Protein AF-A0A0J9EX44-F1 (afdb_monomer_lite)

Foldseek 3Di:
DDQDQQQAQRDTDDDNVPDPDAGAQQFDRDRDHVQQDADPVVRDGSDDDPSGQGARPPPRDRHGSPDDD

pLDDT: mean 78.74, std 10.22, range [43.22, 91.75]

Structure (mmCIF, N/CA/C/O backbone):
data_AF-A0A0J9EX44-F1
#
_entry.id   AF-A0A0J9EX44-F1
#
loop_
_atom_site.group_PDB
_atom_site.id
_atom_site.type_symbol
_atom_site.label_atom_id
_atom_site.label_alt_id
_atom_site.label_comp_id
_atom_site.label_asym_id
_atom_site.label_entity_id
_atom_site.label_seq_id
_atom_site.pdbx_PDB_ins_code
_atom_site.Cartn_x
_atom_site.Cartn_y
_atom_site.Cartn_z
_atom_site.occupancy
_atom_site.B_iso_or_equiv
_atom_site.auth_seq_id
_atom_site.auth_comp_id
_atom_site.auth_asym_id
_atom_site.auth_atom_id
_atom_site.pdbx_PDB_model_num
ATOM 1 N N . SER A 1 1 ? 25.972 1.442 -8.698 1.00 53.94 1 SER A N 1
ATOM 2 C CA . SER A 1 1 ? 24.557 1.665 -8.348 1.00 53.94 1 SER A CA 1
ATOM 3 C C . SER A 1 1 ? 24.018 0.467 -7.602 1.00 53.94 1 SER A C 1
ATOM 5 O O . SER A 1 1 ? 24.305 -0.652 -8.004 1.00 53.94 1 SER A O 1
ATOM 7 N N . LYS A 1 2 ? 23.346 0.686 -6.471 1.00 57.34 2 LYS A N 1
ATOM 8 C CA . LYS A 1 2 ? 22.942 -0.386 -5.553 1.00 57.34 2 LYS A CA 1
ATOM 9 C C . LYS A 1 2 ? 21.563 -0.910 -5.961 1.00 57.34 2 LYS A C 1
ATOM 11 O O . LYS A 1 2 ? 20.671 -0.107 -6.212 1.00 57.34 2 LYS A O 1
ATOM 16 N N . ILE A 1 3 ? 21.396 -2.229 -6.026 1.00 65.56 3 ILE A N 1
ATOM 17 C CA . ILE A 1 3 ? 20.071 -2.854 -6.093 1.00 65.56 3 ILE A CA 1
ATOM 18 C C . ILE A 1 3 ? 19.440 -2.624 -4.717 1.00 65.56 3 ILE A C 1
ATOM 20 O O . ILE A 1 3 ? 19.866 -3.213 -3.726 1.00 65.56 3 ILE A O 1
ATOM 24 N N . SER A 1 4 ? 18.502 -1.688 -4.640 1.00 72.12 4 SER A N 1
ATOM 25 C CA . SER A 1 4 ? 17.716 -1.381 -3.444 1.00 72.12 4 SER A CA 1
ATOM 26 C C . SER A 1 4 ? 16.254 -1.705 -3.711 1.00 72.12 4 SER A C 1
ATOM 28 O O . SER A 1 4 ? 15.836 -1.754 -4.867 1.00 72.12 4 SER A O 1
ATOM 30 N N . GLU A 1 5 ? 15.471 -1.904 -2.653 1.00 76.62 5 GLU A N 1
ATOM 31 C CA . GLU A 1 5 ? 14.026 -2.046 -2.806 1.00 76.62 5 GLU A CA 1
ATOM 32 C C . GLU A 1 5 ? 13.477 -0.794 -3.495 1.00 76.62 5 GLU A C 1
ATOM 34 O O . GLU A 1 5 ? 13.754 0.334 -3.078 1.00 76.62 5 GLU A O 1
ATOM 39 N N . CYS A 1 6 ? 12.733 -0.980 -4.579 1.00 81.31 6 CYS A N 1
ATOM 40 C CA . CYS A 1 6 ? 12.055 0.127 -5.224 1.00 81.31 6 CYS A CA 1
ATOM 41 C C . CYS A 1 6 ? 10.845 0.545 -4.385 1.00 81.31 6 CYS A C 1
ATOM 43 O O . CYS A 1 6 ? 9.882 -0.208 -4.304 1.00 81.31 6 CYS A O 1
ATOM 45 N N . SER A 1 7 ? 10.831 1.766 -3.845 1.00 77.12 7 SER A N 1
ATOM 46 C CA . SER A 1 7 ? 9.682 2.281 -3.081 1.00 77.12 7 SER A CA 1
ATOM 47 C C . SER A 1 7 ? 8.375 2.321 -3.884 1.00 77.12 7 SER A C 1
ATOM 49 O O . SER A 1 7 ? 7.305 2.378 -3.291 1.00 77.12 7 SER A O 1
ATOM 51 N N . ASN A 1 8 ? 8.454 2.294 -5.222 1.00 82.38 8 ASN A N 1
ATOM 52 C CA . ASN A 1 8 ? 7.283 2.269 -6.092 1.00 82.38 8 ASN A CA 1
ATOM 53 C C . ASN A 1 8 ? 6.650 0.871 -6.165 1.00 82.38 8 ASN A C 1
ATOM 55 O O . ASN A 1 8 ? 5.484 0.721 -5.832 1.00 82.38 8 ASN A O 1
ATOM 59 N N . CYS A 1 9 ? 7.395 -0.161 -6.578 1.00 82.94 9 CYS A N 1
ATOM 60 C CA . CYS A 1 9 ? 6.826 -1.502 -6.797 1.00 82.94 9 CYS A CA 1
ATOM 61 C C . CYS A 1 9 ? 7.217 -2.544 -5.737 1.00 82.94 9 CYS A C 1
ATOM 63 O O . CYS A 1 9 ? 6.830 -3.708 -5.842 1.00 82.94 9 CYS A O 1
ATOM 65 N N . GLN A 1 10 ? 7.998 -2.132 -4.738 1.00 78.38 10 GLN A N 1
ATOM 66 C CA . GLN A 1 10 ? 8.504 -2.943 -3.632 1.00 78.38 10 GLN A CA 1
ATOM 67 C C . GLN A 1 10 ? 9.270 -4.194 -4.050 1.00 78.38 10 GLN A C 1
ATOM 69 O O . GLN A 1 10 ? 9.230 -5.202 -3.356 1.00 78.38 10 GLN A O 1
ATOM 74 N N . ARG A 1 11 ? 9.959 -4.152 -5.193 1.00 77.25 11 ARG A N 1
ATOM 75 C CA . ARG A 1 11 ? 10.831 -5.243 -5.637 1.00 77.25 11 ARG A CA 1
ATOM 76 C C . ARG A 1 11 ? 12.273 -4.794 -5.726 1.00 77.25 11 ARG A C 1
ATOM 78 O O . ARG A 1 11 ? 12.561 -3.623 -5.981 1.00 77.25 11 ARG A O 1
ATOM 85 N N . TYR A 1 12 ? 13.157 -5.763 -5.553 1.00 73.38 12 TYR A N 1
ATOM 86 C CA . TYR A 1 12 ? 14.560 -5.657 -5.923 1.00 73.38 12 TYR A CA 1
ATOM 87 C C . TYR A 1 12 ? 14.680 -5.861 -7.451 1.00 73.38 12 TYR A C 1
ATOM 89 O O . TYR A 1 12 ? 13.678 -5.815 -8.159 1.00 73.38 12 TYR A O 1
ATOM 97 N N . GLU A 1 13 ? 15.875 -6.066 -7.997 1.00 70.81 13 GLU A N 1
ATOM 98 C CA . GLU A 1 13 ? 16.113 -6.415 -9.421 1.00 70.81 13 GLU A CA 1
ATOM 99 C C . GLU A 1 13 ? 16.164 -5.263 -10.444 1.00 70.81 13 GLU A C 1
ATOM 101 O O . GLU A 1 13 ? 16.599 -5.491 -11.569 1.00 70.81 13 GLU A O 1
ATOM 106 N N . HIS A 1 14 ? 15.790 -4.027 -10.102 1.00 76.25 14 HIS A N 1
ATOM 107 C CA . HIS A 1 14 ? 15.887 -2.897 -11.038 1.00 76.25 14 HIS A CA 1
ATOM 108 C C . HIS A 1 14 ? 16.334 -1.608 -10.351 1.00 76.25 14 HIS A C 1
ATOM 110 O O . HIS A 1 14 ? 16.232 -1.441 -9.136 1.00 76.25 14 HIS A O 1
ATOM 116 N N . PHE A 1 15 ? 16.844 -0.678 -11.154 1.00 76.25 15 PHE A N 1
ATOM 117 C CA . PHE A 1 15 ? 17.140 0.671 -10.697 1.00 76.25 15 PHE A CA 1
ATOM 118 C C . PHE A 1 15 ? 15.829 1.393 -10.409 1.00 76.25 15 PHE A C 1
ATOM 120 O O . PHE A 1 15 ? 14.940 1.406 -11.258 1.00 76.25 15 PHE A O 1
ATOM 127 N N . VAL A 1 16 ? 15.729 2.043 -9.247 1.00 70.62 16 VAL A N 1
ATOM 128 C CA . VAL A 1 16 ? 14.512 2.767 -8.833 1.00 70.62 16 VAL A CA 1
ATOM 129 C C . VAL A 1 16 ? 14.067 3.783 -9.894 1.00 70.62 16 VAL A C 1
ATOM 131 O O . VAL A 1 16 ? 12.879 3.894 -10.169 1.00 70.62 16 VAL A O 1
ATOM 134 N N . ILE A 1 17 ? 15.027 4.452 -10.544 1.00 75.12 17 ILE A N 1
ATOM 135 C CA . ILE A 1 17 ? 14.800 5.456 -11.599 1.00 75.12 17 ILE A CA 1
ATOM 136 C C . ILE A 1 17 ? 14.166 4.843 -12.864 1.00 75.12 17 ILE A C 1
ATOM 138 O O . ILE A 1 17 ? 13.495 5.537 -13.618 1.00 75.12 17 ILE A O 1
ATOM 142 N N . SER A 1 18 ? 14.344 3.542 -13.093 1.00 76.19 18 SER A N 1
ATOM 143 C CA . SER A 1 18 ? 13.845 2.820 -14.271 1.00 76.19 18 SER A CA 1
ATOM 144 C C . SER A 1 18 ? 12.607 1.969 -13.963 1.00 76.19 18 SER A C 1
ATOM 146 O O . SER A 1 18 ? 12.287 1.043 -14.709 1.00 76.19 18 SER A O 1
ATOM 148 N N . CYS A 1 19 ? 11.925 2.221 -12.842 1.00 81.19 19 CYS A N 1
ATOM 149 C CA . CYS A 1 19 ? 10.726 1.478 -12.475 1.00 81.19 19 CYS A CA 1
ATOM 150 C C . CYS A 1 19 ? 9.499 1.986 -13.247 1.00 81.19 19 CYS A C 1
ATOM 152 O O . CYS A 1 19 ? 8.927 3.013 -12.898 1.00 81.19 19 CYS A O 1
ATOM 154 N N . PHE A 1 20 ? 9.065 1.221 -14.250 1.00 81.75 20 PHE A N 1
ATOM 155 C CA . PHE A 1 20 ? 7.825 1.464 -15.009 1.00 81.75 20 PHE A CA 1
ATOM 156 C C . PHE A 1 20 ? 6.634 0.631 -14.516 1.00 81.75 20 PHE A C 1
ATOM 158 O O . PHE A 1 20 ? 5.606 0.557 -15.180 1.00 81.75 20 PHE A O 1
ATOM 165 N N . ARG A 1 21 ? 6.788 -0.066 -13.387 1.00 82.44 21 ARG A N 1
ATOM 166 C CA . ARG A 1 21 ? 5.729 -0.908 -12.821 1.00 82.44 21 ARG A CA 1
ATOM 167 C C . ARG A 1 21 ? 4.724 -0.067 -12.041 1.00 82.44 21 ARG A C 1
ATOM 169 O O . ARG A 1 21 ? 5.073 0.993 -11.521 1.00 82.44 21 ARG A O 1
ATOM 176 N N . ASP A 1 22 ? 3.512 -0.593 -11.908 1.00 83.38 22 ASP A N 1
ATOM 177 C CA . ASP A 1 22 ? 2.479 -0.002 -11.063 1.00 83.38 22 ASP A CA 1
ATOM 178 C C . ASP A 1 22 ? 2.946 0.162 -9.613 1.00 83.38 22 ASP A C 1
ATOM 180 O O . ASP A 1 22 ? 3.714 -0.652 -9.078 1.00 83.38 22 ASP A O 1
ATOM 184 N N . SER A 1 23 ? 2.466 1.233 -8.980 1.00 84.88 23 SER A N 1
ATOM 185 C CA . SER A 1 23 ? 2.716 1.496 -7.568 1.00 84.88 23 SER A CA 1
ATOM 186 C C . SER A 1 23 ? 2.061 0.426 -6.698 1.00 84.88 23 SER A C 1
ATOM 188 O O . SER A 1 23 ? 0.883 0.103 -6.853 1.00 84.88 23 SER A O 1
ATOM 190 N N . LYS A 1 24 ? 2.824 -0.092 -5.738 1.00 87.81 24 LYS A N 1
ATOM 191 C CA . LYS A 1 24 ? 2.362 -1.033 -4.725 1.00 87.81 24 LYS A CA 1
ATOM 192 C C . LYS A 1 24 ? 2.347 -0.361 -3.359 1.00 87.81 24 LYS A C 1
ATOM 194 O O . LYS A 1 24 ? 3.287 0.334 -2.978 1.00 87.81 24 LYS A O 1
ATOM 199 N N . CYS A 1 25 ? 1.291 -0.617 -2.601 1.00 87.06 25 CYS A N 1
ATOM 200 C CA . CYS A 1 25 ? 1.144 -0.104 -1.251 1.00 87.06 25 CYS A CA 1
ATOM 201 C C . CYS A 1 2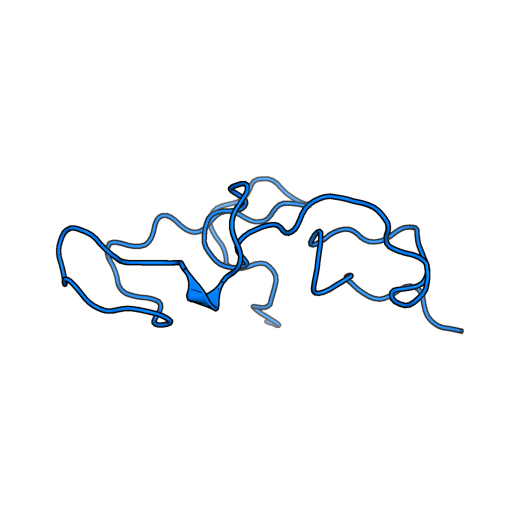5 ? 2.170 -0.764 -0.337 1.00 87.06 25 CYS A C 1
ATOM 203 O O . CYS A 1 25 ? 2.208 -1.994 -0.247 1.00 87.06 25 CYS A O 1
ATOM 205 N N . ALA A 1 26 ? 2.924 0.047 0.407 1.00 84.38 26 ALA A N 1
ATOM 206 C CA . ALA A 1 26 ? 3.988 -0.467 1.256 1.00 84.38 26 ALA A CA 1
ATOM 207 C C . ALA A 1 26 ? 3.522 -1.327 2.432 1.00 84.38 26 ALA A C 1
ATOM 209 O O . ALA A 1 26 ? 4.311 -2.079 3.010 1.00 84.38 26 ALA A O 1
ATOM 210 N N . PHE A 1 27 ? 2.243 -1.207 2.778 1.00 86.12 27 PHE A N 1
ATOM 211 C CA . PHE A 1 27 ? 1.643 -1.912 3.894 1.00 86.12 27 PHE A CA 1
ATOM 212 C C . PHE A 1 27 ? 1.005 -3.224 3.451 1.00 86.12 27 PHE A C 1
ATOM 214 O O . PHE A 1 27 ? 1.236 -4.245 4.079 1.00 86.12 27 PHE A O 1
ATOM 221 N N . CYS A 1 28 ? 0.226 -3.224 2.366 1.00 86.38 28 CYS A N 1
ATOM 222 C CA . CYS A 1 28 ? -0.597 -4.378 1.982 1.00 86.38 28 CYS A CA 1
ATOM 223 C C . CYS A 1 28 ? -0.253 -4.995 0.615 1.00 86.38 28 CYS A C 1
ATOM 225 O O . CYS A 1 28 ? -0.953 -5.912 0.176 1.00 86.38 28 CYS A O 1
ATOM 227 N N . ALA A 1 29 ? 0.788 -4.501 -0.067 1.00 85.44 29 ALA A N 1
ATOM 228 C CA . ALA A 1 29 ? 1.245 -4.968 -1.382 1.00 85.44 29 ALA A CA 1
ATOM 229 C C . ALA A 1 29 ? 0.172 -4.948 -2.498 1.00 85.44 29 ALA A C 1
ATOM 231 O O . ALA A 1 29 ? 0.280 -5.666 -3.496 1.00 85.44 29 ALA A O 1
ATOM 232 N N . ARG A 1 30 ? -0.886 -4.142 -2.337 1.00 86.94 30 ARG A N 1
ATOM 233 C CA . ARG A 1 30 ? -1.952 -3.939 -3.338 1.00 86.94 30 ARG A CA 1
ATOM 234 C C . ARG A 1 30 ? -1.603 -2.816 -4.316 1.00 86.94 30 ARG A C 1
ATOM 236 O O . ARG A 1 30 ? -0.738 -2.000 -4.024 1.00 86.94 30 ARG A O 1
ATOM 243 N N . ASP A 1 31 ? -2.312 -2.768 -5.440 1.00 88.56 31 ASP A N 1
ATOM 244 C CA . ASP A 1 31 ? -2.157 -1.784 -6.524 1.00 88.56 31 ASP A CA 1
ATOM 245 C C . ASP A 1 31 ? -2.752 -0.411 -6.168 1.00 88.56 31 ASP A C 1
ATOM 247 O O . ASP A 1 31 ? -3.806 -0.022 -6.661 1.00 88.56 31 ASP A O 1
ATOM 251 N N . HIS A 1 32 ? -2.111 0.292 -5.236 1.00 87.75 32 HIS A N 1
ATOM 252 C CA . HIS A 1 32 ? -2.355 1.701 -4.912 1.00 87.75 32 HIS A CA 1
ATOM 253 C C . HIS A 1 32 ? -1.115 2.288 -4.234 1.00 87.75 32 HIS A C 1
ATOM 255 O O . HIS A 1 32 ? -0.281 1.549 -3.699 1.00 87.75 32 HIS A O 1
ATOM 261 N N . LYS A 1 33 ? -0.982 3.615 -4.209 1.00 87.19 33 LYS A N 1
ATOM 262 C CA . LYS A 1 33 ? 0.113 4.264 -3.477 1.00 87.19 33 LYS A CA 1
ATOM 263 C C . LYS A 1 33 ? -0.098 4.110 -1.979 1.00 87.19 33 LYS A C 1
ATOM 265 O O . LYS A 1 33 ? -1.223 4.133 -1.495 1.00 87.19 33 LYS A O 1
ATOM 270 N N . THR A 1 34 ? 0.984 4.048 -1.210 1.00 86.62 34 THR A N 1
ATOM 271 C CA . THR A 1 34 ? 0.906 4.037 0.261 1.00 86.62 34 THR A CA 1
ATOM 272 C C . THR A 1 34 ? 0.076 5.203 0.813 1.00 86.62 34 THR A C 1
ATOM 274 O O . THR A 1 34 ? -0.642 5.013 1.788 1.00 86.62 34 THR A O 1
ATOM 277 N N . SER A 1 35 ? 0.078 6.360 0.142 1.00 86.81 35 SER A N 1
ATOM 278 C CA . SER A 1 35 ? -0.718 7.527 0.539 1.00 86.81 35 SER A CA 1
ATOM 279 C C . SER A 1 35 ? -2.219 7.433 0.282 1.00 86.81 35 SER A C 1
ATOM 281 O O . SER A 1 35 ? -3.009 8.269 0.702 1.00 86.81 35 SER A O 1
ATOM 283 N N . GLU A 1 36 ? -2.638 6.420 -0.463 1.00 90.25 36 GLU A N 1
ATOM 284 C CA . GLU A 1 36 ? -4.048 6.107 -0.677 1.00 90.25 36 GLU A CA 1
ATOM 285 C C . GLU A 1 36 ? -4.516 5.029 0.304 1.00 90.25 36 GLU A C 1
ATOM 287 O O . GLU A 1 36 ? -5.704 4.705 0.359 1.00 90.25 36 GLU A O 1
ATOM 292 N N . HIS A 1 37 ? -3.594 4.472 1.100 1.00 89.44 37 HIS A N 1
ATOM 293 C CA . HIS A 1 37 ? -3.938 3.473 2.087 1.00 89.44 37 HIS A CA 1
ATOM 294 C C . HIS A 1 37 ? -4.823 4.091 3.164 1.00 89.44 37 HIS A C 1
ATOM 296 O O . HIS A 1 37 ? -4.406 4.977 3.911 1.00 89.44 37 HIS A O 1
ATOM 302 N N . LYS A 1 38 ? -6.046 3.577 3.262 1.00 91.75 38 LYS A N 1
ATOM 303 C CA . LYS A 1 38 ? -6.986 3.899 4.326 1.00 91.75 38 LYS A CA 1
ATOM 304 C C . LYS A 1 38 ? -7.345 2.621 5.065 1.00 91.75 38 LYS A C 1
ATOM 306 O O . LYS A 1 38 ? -7.853 1.678 4.464 1.00 91.75 38 LYS A O 1
ATOM 311 N N . CYS A 1 39 ? -7.146 2.621 6.377 1.00 88.06 39 CYS A N 1
ATOM 312 C CA . CYS A 1 39 ? -7.712 1.581 7.221 1.00 88.06 39 CYS A CA 1
ATOM 3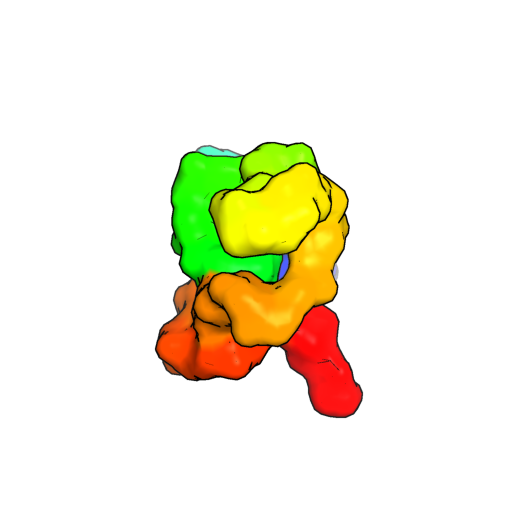13 C C . CYS A 1 39 ? -9.225 1.796 7.330 1.00 88.06 39 CYS A C 1
ATOM 315 O O . CYS A 1 39 ? -9.667 2.849 7.788 1.00 88.06 39 CYS A O 1
ATOM 317 N N . GLU A 1 40 ? -10.026 0.810 6.935 1.00 87.62 40 GLU A N 1
ATOM 318 C CA . GLU A 1 40 ? -11.491 0.902 6.997 1.00 87.62 40 GLU A CA 1
ATOM 319 C C . GLU A 1 40 ? -11.993 0.957 8.445 1.00 87.62 40 GLU A C 1
ATOM 321 O O . GLU A 1 40 ? -12.852 1.775 8.767 1.00 87.62 40 GLU A O 1
ATOM 326 N N . THR A 1 41 ? -11.384 0.176 9.342 1.00 89.06 41 THR A N 1
AT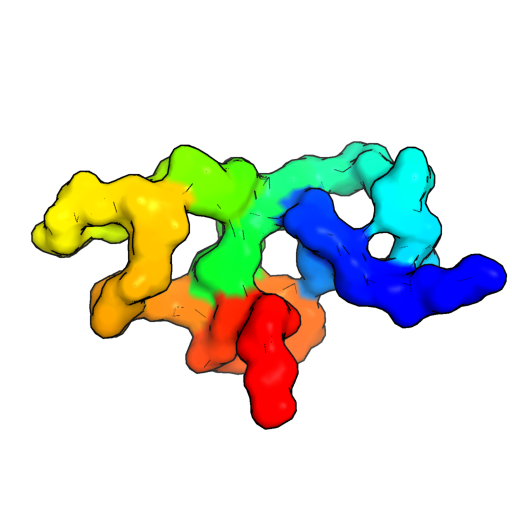OM 327 C CA . THR A 1 41 ? -11.760 0.112 10.762 1.00 89.06 41 THR A CA 1
ATOM 328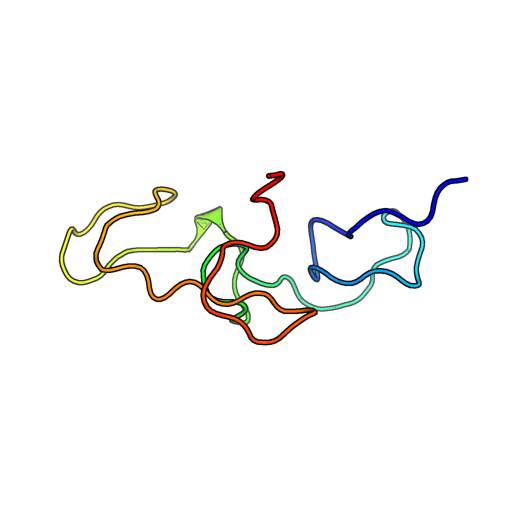 C C . THR A 1 41 ? -11.430 1.398 11.518 1.00 89.06 41 THR A C 1
ATOM 330 O O . THR A 1 41 ? -12.247 1.900 12.282 1.00 89.06 41 THR A O 1
ATOM 333 N N . CYS A 1 42 ? -10.227 1.948 11.325 1.00 89.44 42 CYS A N 1
ATOM 334 C CA . CYS A 1 42 ? -9.780 3.147 12.045 1.00 89.44 42 CYS A CA 1
ATOM 335 C C . CYS A 1 42 ? -10.092 4.451 11.306 1.00 89.44 42 CYS A C 1
ATOM 337 O O . CYS A 1 42 ? -9.902 5.524 11.870 1.00 89.44 42 CYS A O 1
ATOM 339 N N . SER A 1 43 ? -10.466 4.379 10.025 1.00 86.00 43 SER A N 1
ATOM 340 C CA . SER A 1 43 ? -10.577 5.520 9.105 1.00 86.00 43 SER A CA 1
ATOM 341 C C . SER A 1 43 ? -9.323 6.400 8.979 1.00 86.00 43 SER A C 1
ATOM 343 O O . SER A 1 43 ? -9.389 7.474 8.383 1.00 86.00 43 SER A O 1
ATOM 345 N N . LYS A 1 44 ? -8.170 5.931 9.468 1.00 86.62 44 LYS A N 1
ATOM 346 C CA . LYS A 1 44 ? -6.878 6.605 9.322 1.00 86.62 44 LYS A CA 1
ATOM 347 C C . LYS A 1 44 ? -6.315 6.389 7.920 1.00 86.62 44 LYS A C 1
ATOM 349 O O . LYS A 1 44 ? -6.441 5.293 7.367 1.00 86.62 44 LYS A O 1
ATOM 354 N N . ARG A 1 45 ? -5.707 7.435 7.363 1.00 87.62 45 ARG A N 1
ATOM 355 C CA . ARG A 1 45 ? -4.967 7.407 6.095 1.00 87.62 45 ARG A CA 1
ATOM 356 C C . ARG A 1 45 ? -3.473 7.476 6.364 1.00 87.62 45 ARG A C 1
ATOM 358 O O . ARG A 1 45 ? -3.086 8.025 7.391 1.00 87.62 45 ARG A O 1
ATOM 365 N N . ASP A 1 46 ? -2.681 6.907 5.461 1.00 82.44 46 ASP A N 1
ATOM 366 C CA . ASP A 1 46 ? -1.211 6.961 5.480 1.00 82.44 46 ASP A CA 1
ATOM 367 C C . ASP A 1 46 ? -0.549 6.350 6.736 1.00 82.44 46 ASP A C 1
ATOM 369 O O . ASP A 1 46 ? 0.664 6.439 6.902 1.00 82.44 46 ASP A O 1
ATOM 373 N N . GLU A 1 47 ? -1.311 5.693 7.618 1.00 86.31 47 GLU A N 1
ATOM 374 C CA . GLU A 1 47 ? -0.825 5.175 8.900 1.00 86.31 47 GLU A CA 1
ATOM 375 C C . GLU A 1 47 ? -1.043 3.660 9.005 1.00 86.31 47 GLU A C 1
ATOM 377 O O . GLU A 1 47 ? -2.144 3.156 8.764 1.00 86.31 47 GLU A O 1
ATOM 382 N N . ILE A 1 48 ? 0.002 2.936 9.424 1.00 86.69 48 ILE A N 1
ATOM 383 C CA . ILE A 1 48 ? -0.119 1.538 9.851 1.00 86.69 48 ILE A CA 1
ATOM 384 C C . ILE A 1 48 ? -0.850 1.492 11.190 1.00 86.69 48 ILE A C 1
ATOM 386 O O . ILE A 1 48 ? -0.486 2.165 12.150 1.00 86.69 48 ILE A O 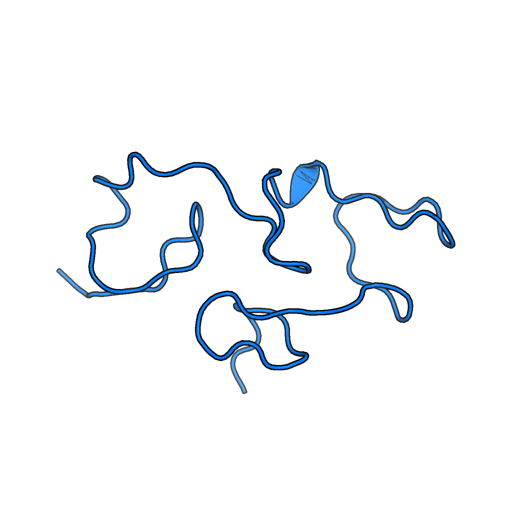1
ATOM 390 N N . CYS A 1 49 ? -1.829 0.604 11.286 1.00 86.94 49 CYS A N 1
ATOM 391 C CA . CYS A 1 49 ? -2.479 0.269 12.546 1.00 86.94 49 CYS A CA 1
ATOM 392 C C . CYS A 1 49 ? -2.603 -1.248 12.709 1.00 86.94 49 CYS A C 1
ATOM 394 O O . CYS A 1 49 ? -2.365 -2.007 11.772 1.00 86.94 49 CYS A O 1
ATOM 396 N N . GLN A 1 50 ? -3.059 -1.694 13.880 1.00 86.88 50 GLN A N 1
ATOM 397 C CA . GLN A 1 50 ? -3.264 -3.116 14.195 1.00 86.88 50 GLN A CA 1
ATOM 398 C C . GLN A 1 50 ? -4.195 -3.868 13.222 1.00 86.88 50 GLN A C 1
ATOM 400 O O . GLN A 1 50 ? -4.107 -5.084 13.102 1.00 86.88 50 GLN A O 1
ATOM 405 N N . HIS A 1 51 ? -5.067 -3.157 12.500 1.00 85.81 51 HIS A N 1
ATOM 406 C CA . HIS A 1 51 ? -5.971 -3.743 11.501 1.00 85.81 51 HIS A CA 1
ATOM 407 C C . HIS A 1 51 ? -5.353 -3.818 10.098 1.00 85.81 51 HIS A C 1
ATOM 409 O O . HIS A 1 51 ? -5.960 -4.355 9.173 1.00 85.81 51 HIS A O 1
ATOM 415 N N . THR A 1 52 ? -4.162 -3.246 9.911 1.00 85.00 52 THR A N 1
ATOM 416 C CA . THR A 1 52 ? -3.468 -3.266 8.625 1.00 85.00 52 THR A CA 1
ATOM 417 C C . THR A 1 52 ? -2.873 -4.651 8.428 1.00 85.00 52 THR A C 1
ATOM 419 O O . THR A 1 52 ? -1.913 -5.021 9.100 1.00 85.00 52 THR A O 1
ATOM 422 N N . LEU A 1 53 ? -3.445 -5.435 7.511 1.00 82.25 53 LEU A N 1
ATOM 423 C CA . LEU A 1 53 ? -2.881 -6.732 7.152 1.00 82.25 53 LEU A CA 1
ATOM 424 C C . LEU A 1 53 ? -1.589 -6.512 6.367 1.00 82.25 53 LEU A C 1
ATOM 426 O O . LEU A 1 53 ? -1.617 -6.315 5.147 1.00 82.25 53 LEU A O 1
ATOM 430 N N . LEU A 1 54 ? -0.471 -6.522 7.091 1.00 82.12 54 LEU A N 1
ATOM 431 C CA . LEU A 1 54 ? 0.834 -6.315 6.496 1.00 82.12 54 LEU A CA 1
ATOM 432 C C . LEU A 1 54 ? 1.159 -7.442 5.523 1.00 82.12 54 LEU A C 1
ATOM 434 O O . LEU A 1 54 ? 0.913 -8.616 5.809 1.00 82.12 54 LEU A O 1
ATOM 438 N N . LYS A 1 55 ? 1.692 -7.075 4.361 1.00 79.69 55 LYS A N 1
ATOM 439 C CA . LYS A 1 55 ? 2.147 -8.030 3.362 1.00 79.69 55 LYS A CA 1
ATOM 440 C C . LYS A 1 55 ? 3.368 -7.489 2.648 1.00 79.69 55 LYS A C 1
ATOM 442 O O . LYS A 1 55 ? 3.294 -6.469 1.967 1.00 79.69 55 LYS A O 1
ATOM 447 N N . CYS A 1 56 ? 4.462 -8.228 2.743 1.00 73.94 56 CYS A N 1
ATOM 448 C CA . CYS A 1 56 ? 5.656 -7.933 1.978 1.00 73.94 56 CYS A CA 1
ATOM 449 C C . CYS A 1 56 ? 5.511 -8.486 0.556 1.00 73.94 56 CYS A C 1
ATOM 451 O O . CYS A 1 56 ? 5.203 -9.666 0.349 1.00 73.94 56 CYS A O 1
ATOM 453 N N . SER A 1 57 ? 5.749 -7.629 -0.437 1.00 71.62 57 SER A N 1
ATOM 454 C CA . SER A 1 57 ? 5.699 -8.006 -1.855 1.00 71.62 57 SER A CA 1
ATOM 455 C C . SER A 1 57 ? 6.774 -9.036 -2.223 1.00 71.62 57 SER A C 1
ATOM 457 O O . SER A 1 57 ? 6.574 -9.814 -3.156 1.00 71.62 57 SER A O 1
ATOM 459 N N . ASN A 1 58 ? 7.889 -9.056 -1.483 1.00 71.88 58 ASN A N 1
ATOM 460 C CA . ASN A 1 58 ? 9.048 -9.902 -1.766 1.00 71.88 58 ASN A CA 1
ATOM 461 C C . ASN A 1 58 ? 8.936 -11.301 -1.144 1.00 71.88 58 ASN A C 1
ATOM 463 O O . ASN A 1 58 ? 9.076 -12.294 -1.852 1.00 71.88 58 ASN A O 1
ATOM 467 N N . CYS A 1 59 ? 8.658 -11.403 0.158 1.00 71.69 59 CYS A N 1
ATOM 468 C CA . CYS A 1 59 ? 8.661 -12.684 0.882 1.00 71.69 59 CYS A CA 1
ATOM 469 C C . CYS A 1 59 ? 7.259 -13.261 1.137 1.00 71.69 59 CYS A C 1
ATOM 471 O O . CYS A 1 59 ? 7.139 -14.383 1.619 1.00 71.69 59 CYS A O 1
ATOM 473 N N . LYS A 1 60 ? 6.191 -12.521 0.797 1.00 68.12 60 LYS A N 1
ATOM 474 C CA . LYS A 1 60 ? 4.781 -12.879 1.056 1.00 68.12 60 LYS A CA 1
ATOM 475 C C . LYS A 1 60 ? 4.425 -13.034 2.543 1.00 68.12 60 LYS A C 1
ATOM 477 O O . LYS A 1 60 ? 3.305 -13.446 2.846 1.00 68.12 60 LYS A O 1
ATOM 482 N N . GLU A 1 61 ? 5.332 -12.678 3.446 1.00 73.62 61 GLU A N 1
ATOM 483 C CA . GLU A 1 61 ? 5.119 -12.732 4.889 1.00 73.62 61 GLU A CA 1
ATOM 484 C C . GLU A 1 61 ? 4.364 -11.507 5.422 1.00 73.62 61 GLU A C 1
ATOM 486 O O . GLU A 1 61 ? 4.180 -10.501 4.726 1.00 73.62 61 GLU A O 1
ATOM 491 N N . LYS A 1 62 ? 3.915 -11.608 6.680 1.00 72.75 62 LYS A N 1
ATOM 492 C CA . LYS A 1 62 ? 3.072 -10.617 7.363 1.00 72.75 62 LYS A CA 1
ATOM 493 C C . LYS A 1 62 ? 3.877 -9.489 8.025 1.00 72.75 62 LYS A C 1
ATOM 495 O O . LYS A 1 62 ? 3.688 -9.205 9.204 1.00 72.75 62 LYS A O 1
ATOM 500 N N . HIS A 1 63 ? 4.766 -8.844 7.278 1.00 71.56 63 HIS A N 1
ATOM 501 C CA . HIS A 1 63 ? 5.472 -7.633 7.712 1.00 71.56 63 HIS A CA 1
ATOM 502 C C . HIS A 1 63 ? 5.427 -6.550 6.629 1.00 71.56 63 HIS A C 1
ATOM 504 O O . HIS A 1 63 ? 5.141 -6.833 5.463 1.00 71.56 63 HIS A O 1
ATOM 510 N N . ALA A 1 64 ? 5.663 -5.295 7.018 1.00 68.00 64 ALA A N 1
ATOM 511 C CA . ALA A 1 64 ? 5.785 -4.196 6.066 1.00 68.00 64 ALA A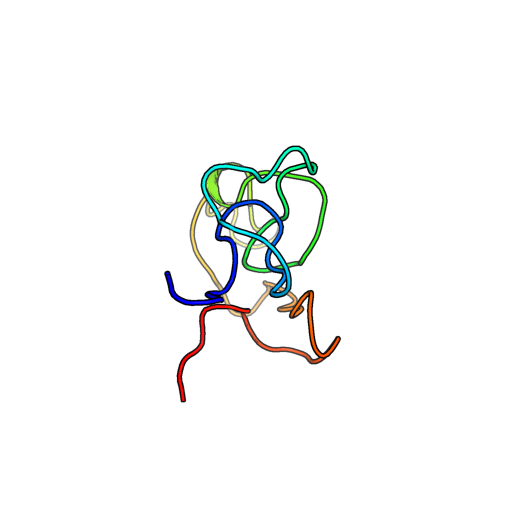 CA 1
ATOM 512 C C . ALA A 1 64 ? 7.120 -4.323 5.323 1.00 68.00 64 ALA A C 1
ATOM 514 O O . ALA A 1 64 ? 8.135 -4.619 5.945 1.00 68.00 64 ALA A O 1
ATOM 515 N N . SER A 1 65 ? 7.153 -4.047 4.017 1.00 67.06 65 SER A N 1
ATOM 516 C CA . SER A 1 65 ? 8.396 -4.189 3.227 1.00 67.06 65 SER A CA 1
ATOM 517 C C . SER A 1 65 ? 9.538 -3.291 3.734 1.00 67.06 65 SER A C 1
ATOM 519 O O . SER A 1 65 ? 10.706 -3.632 3.615 1.00 67.06 65 SER A O 1
ATOM 521 N N . SER A 1 66 ? 9.196 -2.154 4.357 1.00 63.19 66 SER A N 1
ATOM 522 C CA . SER A 1 66 ? 10.164 -1.208 4.929 1.00 63.19 66 SER A CA 1
ATOM 523 C C . SER A 1 66 ? 10.559 -1.515 6.380 1.00 63.19 66 SER A C 1
ATOM 525 O O . SER A 1 66 ? 11.330 -0.742 6.960 1.00 63.19 66 SER A O 1
ATOM 527 N N . SER A 1 67 ? 10.041 -2.584 6.994 1.00 58.44 67 SER A N 1
ATOM 528 C CA . SER A 1 67 ? 10.518 -3.019 8.307 1.00 58.44 67 SER A CA 1
ATOM 529 C C . SER A 1 67 ? 11.942 -3.542 8.146 1.00 58.44 67 SER A C 1
ATOM 531 O O . SER A 1 67 ? 12.166 -4.693 7.788 1.00 58.44 67 SER A O 1
ATOM 533 N N . LYS A 1 68 ? 12.914 -2.656 8.366 1.00 49.41 68 LYS A N 1
ATOM 534 C CA . LYS A 1 68 ? 14.242 -3.080 8.787 1.00 49.41 68 LYS A CA 1
ATOM 535 C C . LYS A 1 68 ? 14.084 -3.632 10.197 1.00 49.41 68 LYS A C 1
ATOM 537 O O . LYS A 1 68 ? 13.509 -2.943 11.038 1.00 49.41 68 LYS A O 1
ATOM 542 N N . GLU A 1 69 ? 14.534 -4.864 10.393 1.00 43.22 69 GLU A N 1
ATOM 543 C CA . GLU A 1 69 ? 14.854 -5.401 11.720 1.00 43.22 69 GLU A CA 1
ATOM 544 C C . GLU A 1 69 ? 15.746 -4.417 12.496 1.00 43.22 69 GLU A C 1
ATOM 546 O O . GLU A 1 69 ? 16.598 -3.753 11.846 1.00 43.22 69 GLU A O 1
#

Organism: Ajellomyces dermatitidis (strain ATCC 18188 / CBS 674.68) (NCBI:txid653446)

Radius of gyration: 12.34 Å; chains: 1; bounding box: 36×20×29 Å

Secondary structure (DSSP, 8-state):
------TTT--SSS-GGG--SPP--TTT--SS-GGG-B-TTT--BS---TT-----TTT-SSS-TT---

Sequence (69 aa):
SKISECSNCQRYEHFVISCFRDSKCAFCARDHKTSEHKCETCSKRDEICQHTLLKCSNCKEKHASSSKE